Protein AF-A8V2W7-F1 (afdb_monomer_lite)

Secondary structure (DSSP, 8-state):
--HHHHHHHHHHHTT---TT-EEEEE--SSHHHHHHHHHHHHTTTTTT-SEEEEE------STTHHHHHHHHHHHHHHH-

Foldseek 3Di:
DDPLVVVVVVCVVVVVADAQAAEEQAAALDPVSLVVLLSCLVCCVVRNHNYYHYDYDQPVPDPCSVVSVVVVVVSRVVSD

Sequence (80 aa):
MNVEKKFLQCIKDFNLISENDKILVAYSTGADSSALAFLLTKLKEYLKIGKIALAYLNHSIRKESDEEEIFAKQFAEKLG

Radius of gyration: 13.85 Å; chains: 1; bounding box: 33×28×35 Å

pLDDT: mean 95.82, std 5.4, range [55.56, 98.56]

Structure (mmCIF, N/CA/C/O backbone):
data_AF-A8V2W7-F1
#
_entry.id   AF-A8V2W7-F1
#
loop_
_atom_site.group_PDB
_atom_site.id
_atom_site.type_symbol
_atom_site.label_atom_id
_atom_site.label_alt_id
_atom_site.label_comp_id
_atom_site.label_asym_id
_atom_site.label_entity_id
_atom_site.label_seq_id
_atom_site.pdbx_PDB_ins_code
_atom_site.Cartn_x
_atom_site.Cartn_y
_atom_site.Cartn_z
_atom_site.occupancy
_atom_site.B_iso_or_equiv
_atom_site.auth_seq_id
_atom_site.auth_comp_id
_atom_site.auth_asym_id
_atom_site.auth_atom_id
_atom_site.pdbx_PDB_model_num
ATOM 1 N N . MET A 1 1 ? -7.207 21.707 -0.382 1.00 55.56 1 MET A N 1
ATOM 2 C CA . MET A 1 1 ? -8.061 20.499 -0.279 1.00 55.56 1 MET A CA 1
ATOM 3 C C . MET A 1 1 ? -7.230 19.414 0.394 1.00 55.56 1 MET A C 1
ATOM 5 O O . MET A 1 1 ? -6.150 19.148 -0.107 1.00 55.56 1 MET A O 1
ATOM 9 N N . ASN A 1 2 ? -7.641 18.868 1.543 1.00 88.44 2 ASN A N 1
ATOM 10 C CA . ASN A 1 2 ? -6.821 17.888 2.269 1.00 88.44 2 ASN A CA 1
ATOM 11 C C . ASN A 1 2 ? -7.144 16.464 1.771 1.00 88.44 2 ASN A C 1
ATOM 13 O O . ASN A 1 2 ? -8.264 15.990 1.974 1.00 88.44 2 ASN A O 1
ATOM 17 N N . VAL A 1 3 ? -6.197 15.828 1.072 1.00 94.69 3 VAL A N 1
ATOM 18 C CA . VAL A 1 3 ? -6.351 14.492 0.464 1.00 94.69 3 VAL A CA 1
ATOM 19 C C . VAL A 1 3 ? -6.703 13.439 1.517 1.00 94.69 3 VAL A C 1
ATOM 21 O O . VAL A 1 3 ? -7.605 12.640 1.288 1.00 94.69 3 VAL A O 1
ATOM 24 N N . GLU A 1 4 ? -6.097 13.507 2.704 1.00 96.06 4 GLU A N 1
ATOM 25 C CA . GLU A 1 4 ? -6.359 12.577 3.813 1.00 96.06 4 GLU A CA 1
ATOM 26 C C . GLU A 1 4 ? -7.820 12.613 4.258 1.00 96.06 4 GLU A C 1
ATOM 28 O O . GLU A 1 4 ? -8.440 11.575 4.469 1.00 96.06 4 GLU A O 1
ATOM 33 N N . LYS A 1 5 ? -8.407 13.814 4.332 1.00 96.88 5 LYS A N 1
ATOM 34 C CA . LYS A 1 5 ? -9.813 13.971 4.716 1.00 96.88 5 LYS A CA 1
ATOM 35 C C . LYS A 1 5 ? -10.742 13.315 3.697 1.00 96.88 5 LYS A C 1
ATOM 37 O O . LYS A 1 5 ? -11.697 12.656 4.088 1.00 96.88 5 LYS A O 1
ATOM 42 N N . LYS A 1 6 ? -10.467 13.483 2.399 1.00 97.44 6 LYS A N 1
ATOM 43 C CA . LYS A 1 6 ? -11.256 12.837 1.336 1.00 97.44 6 LYS A CA 1
ATOM 44 C C . LYS A 1 6 ? -11.081 11.321 1.336 1.00 97.44 6 LYS A C 1
ATOM 46 O O . LYS A 1 6 ? -12.057 10.607 1.144 1.00 97.44 6 LYS A O 1
ATOM 51 N N . PHE A 1 7 ? -9.865 10.848 1.581 1.00 97.88 7 PHE A N 1
ATOM 52 C CA . PHE A 1 7 ? -9.550 9.429 1.684 1.00 97.88 7 PHE A CA 1
ATOM 53 C C . PHE A 1 7 ? -10.314 8.757 2.835 1.00 97.88 7 PHE A C 1
ATOM 55 O O . PHE A 1 7 ? -11.035 7.789 2.609 1.00 97.88 7 PHE A O 1
ATOM 62 N N . LEU A 1 8 ? -10.246 9.327 4.043 1.00 97.75 8 LEU A N 1
ATOM 63 C CA . LEU A 1 8 ? -10.983 8.832 5.210 1.00 97.75 8 LEU A CA 1
ATOM 64 C C . LEU A 1 8 ? -12.502 8.896 5.012 1.00 97.75 8 LEU A C 1
ATOM 66 O O . LEU A 1 8 ? -13.212 7.971 5.399 1.00 97.75 8 LEU A O 1
ATOM 70 N N . GLN A 1 9 ? -12.999 9.966 4.384 1.00 97.88 9 GLN A N 1
ATOM 71 C CA . GLN A 1 9 ? -14.417 10.094 4.055 1.00 97.88 9 GLN A CA 1
ATOM 72 C C . GLN A 1 9 ? -14.869 8.982 3.100 1.00 97.88 9 GLN A C 1
ATOM 74 O O . GLN A 1 9 ? -15.881 8.347 3.358 1.00 97.88 9 GLN A O 1
ATOM 79 N N . CYS A 1 10 ? -14.086 8.688 2.058 1.00 98.12 10 CYS A N 1
ATOM 80 C CA . CYS A 1 10 ? -14.365 7.603 1.117 1.00 98.12 10 CYS A CA 1
ATOM 81 C C . CYS A 1 10 ? -14.413 6.235 1.815 1.00 98.12 10 CYS A C 1
ATOM 83 O O . CYS A 1 10 ? -15.371 5.486 1.639 1.00 98.12 10 CYS A O 1
ATOM 85 N N . ILE A 1 11 ? -13.430 5.928 2.670 1.00 98.12 11 ILE A N 1
ATOM 86 C CA . ILE A 1 11 ? -13.423 4.675 3.443 1.00 98.12 11 ILE A CA 1
ATOM 87 C C . ILE A 1 11 ? -14.702 4.532 4.265 1.00 98.12 11 ILE A C 1
ATOM 89 O O . ILE A 1 11 ? -15.299 3.457 4.275 1.00 98.12 11 ILE A O 1
ATOM 93 N N . LYS A 1 12 ? -15.128 5.613 4.927 1.00 97.38 12 LYS A N 1
ATOM 94 C CA . LYS A 1 12 ? -16.336 5.628 5.752 1.00 97.38 12 LYS A CA 1
ATOM 95 C C . LYS A 1 12 ? -17.611 5.486 4.920 1.00 97.38 12 LYS A C 1
ATOM 97 O O . LYS A 1 12 ? -18.456 4.669 5.260 1.00 97.38 12 LYS A O 1
ATOM 102 N N . ASP A 1 13 ? -17.756 6.267 3.854 1.00 98.44 13 ASP A N 1
ATOM 103 C CA . ASP A 1 13 ? -18.987 6.317 3.053 1.00 98.44 13 ASP A CA 1
ATOM 104 C C . ASP A 1 13 ? -19.279 4.986 2.357 1.00 98.44 13 ASP A C 1
ATOM 106 O O . ASP A 1 13 ? -20.439 4.615 2.186 1.00 98.44 13 ASP A O 1
ATOM 110 N N . PHE A 1 14 ? -18.226 4.251 1.995 1.00 98.19 14 PHE A N 1
ATOM 111 C CA . PHE A 1 14 ? -18.330 2.978 1.288 1.00 98.19 14 PHE A CA 1
ATOM 112 C C . PHE A 1 14 ? -17.996 1.755 2.154 1.00 98.19 14 PHE A C 1
ATOM 114 O O . PHE A 1 14 ? -17.982 0.645 1.632 1.00 98.19 14 PHE A O 1
ATOM 121 N N . ASN A 1 15 ? -17.747 1.932 3.459 1.00 97.44 15 ASN A N 1
ATOM 122 C CA . ASN A 1 15 ? -17.363 0.863 4.393 1.00 97.44 15 ASN A CA 1
ATOM 123 C C . ASN A 1 15 ? -16.220 -0.028 3.860 1.00 97.44 15 ASN A C 1
ATOM 125 O O . ASN A 1 15 ? -16.311 -1.253 3.884 1.00 97.44 15 ASN A O 1
ATOM 129 N N . LEU A 1 16 ? -15.152 0.588 3.340 1.00 98.06 16 LEU A N 1
ATOM 130 C CA . LEU A 1 16 ? -14.103 -0.127 2.594 1.00 98.06 16 LEU A CA 1
ATOM 131 C C . LEU A 1 16 ? -13.133 -0.929 3.469 1.00 98.06 16 LEU A C 1
ATOM 133 O O . LEU A 1 16 ? -12.457 -1.813 2.951 1.00 98.06 16 LEU A O 1
ATOM 137 N N . ILE A 1 17 ? -12.994 -0.572 4.748 1.00 98.06 17 ILE A N 1
ATOM 138 C CA . ILE A 1 17 ? -11.990 -1.145 5.653 1.00 98.06 17 ILE A CA 1
ATOM 139 C C . ILE A 1 17 ? -12.638 -1.407 7.008 1.00 98.06 17 ILE A C 1
ATOM 141 O O . ILE A 1 17 ? -13.246 -0.509 7.595 1.00 98.06 17 ILE A O 1
ATOM 145 N N . SER A 1 18 ? -12.466 -2.627 7.503 1.00 97.50 18 SER A N 1
ATOM 146 C CA . SER A 1 18 ? -12.850 -3.071 8.839 1.00 97.50 18 SER A CA 1
ATOM 147 C C . SER A 1 18 ? -11.624 -3.289 9.727 1.00 97.50 18 SER A C 1
ATOM 149 O O . SER A 1 18 ? -10.492 -3.435 9.258 1.00 97.50 18 SER A O 1
ATOM 151 N N . GLU A 1 19 ? -11.845 -3.310 11.043 1.00 97.69 19 GLU A N 1
ATOM 152 C CA . GLU A 1 19 ? -10.768 -3.559 12.004 1.00 97.69 19 GLU A CA 1
ATOM 153 C C . GLU A 1 19 ? -10.101 -4.919 11.743 1.00 97.69 19 GLU A C 1
ATOM 155 O O . GLU A 1 19 ? -10.774 -5.931 11.552 1.00 97.69 19 GLU A O 1
ATOM 160 N N . ASN A 1 20 ? -8.769 -4.947 11.801 1.00 98.19 20 ASN A N 1
ATOM 161 C CA . ASN A 1 20 ? -7.901 -6.102 11.547 1.00 98.19 20 ASN A CA 1
ATOM 162 C C . ASN A 1 20 ? -7.872 -6.625 10.103 1.00 98.19 20 ASN A C 1
ATOM 164 O O . ASN A 1 20 ? -7.263 -7.675 9.860 1.00 98.19 20 ASN A O 1
ATOM 168 N N . ASP A 1 21 ? -8.433 -5.891 9.139 1.00 98.50 21 ASP A N 1
ATOM 169 C CA . ASP A 1 21 ? -8.301 -6.244 7.728 1.00 98.50 21 ASP A CA 1
ATOM 170 C C . ASP A 1 21 ? -6.829 -6.375 7.309 1.00 98.50 21 ASP A C 1
ATOM 172 O O . ASP A 1 21 ? -5.928 -5.678 7.795 1.00 98.50 21 ASP A O 1
ATOM 176 N N . LYS A 1 22 ? -6.585 -7.302 6.379 1.00 98.50 22 LYS A N 1
ATOM 177 C CA . LYS A 1 22 ? -5.296 -7.475 5.705 1.00 98.50 22 LYS A CA 1
ATOM 178 C C . LYS A 1 22 ? -5.448 -6.989 4.273 1.00 98.50 22 LYS A C 1
ATOM 180 O O . LYS A 1 22 ? -6.167 -7.599 3.488 1.00 98.50 22 LYS A O 1
ATOM 185 N N . ILE A 1 23 ? -4.762 -5.904 3.941 1.00 98.38 23 ILE A N 1
ATOM 186 C CA . ILE A 1 23 ? -4.918 -5.205 2.667 1.00 98.38 23 ILE A CA 1
ATOM 187 C C . ILE A 1 23 ? -3.729 -5.525 1.762 1.00 98.38 23 ILE A C 1
ATOM 189 O O . ILE A 1 23 ? -2.574 -5.337 2.149 1.00 98.38 23 ILE A O 1
ATOM 193 N N . LEU A 1 24 ? -4.018 -5.986 0.545 1.00 98.56 24 LEU A N 1
ATOM 194 C CA . LEU A 1 24 ? -3.040 -6.118 -0.532 1.00 98.56 24 LEU A CA 1
ATOM 195 C C . LEU A 1 24 ? -3.244 -4.973 -1.526 1.00 98.56 24 LEU A C 1
ATOM 197 O O . LEU A 1 24 ? -4.290 -4.879 -2.163 1.00 98.56 24 LEU A O 1
ATOM 201 N N . VAL A 1 25 ? -2.250 -4.100 -1.653 1.00 98.25 25 VAL A N 1
ATOM 202 C CA . VAL A 1 25 ? -2.291 -2.956 -2.566 1.00 98.25 25 VAL A CA 1
ATOM 203 C C . VAL A 1 25 ? -1.651 -3.359 -3.886 1.00 98.25 25 VAL A C 1
ATOM 205 O O . VAL A 1 25 ? -0.478 -3.730 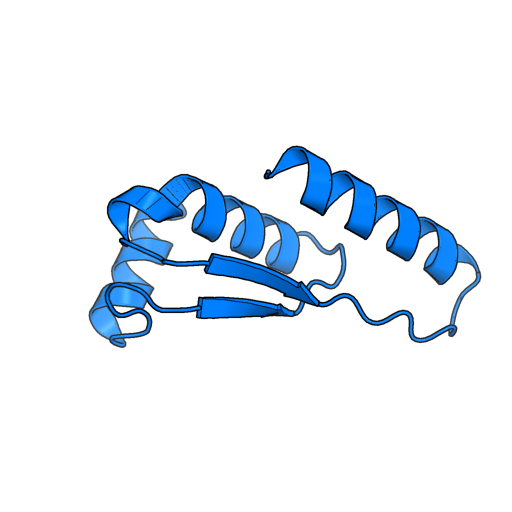-3.914 1.00 98.25 25 VAL A O 1
ATOM 208 N N . ALA A 1 26 ? -2.396 -3.248 -4.985 1.00 98.31 26 ALA A N 1
ATOM 209 C CA . ALA A 1 26 ? -1.814 -3.313 -6.321 1.00 98.31 26 ALA A CA 1
ATOM 210 C C . ALA A 1 26 ? -0.937 -2.070 -6.535 1.00 98.31 26 ALA A C 1
ATOM 212 O O . ALA A 1 26 ? -1.435 -0.946 -6.616 1.00 98.31 26 ALA A O 1
ATOM 213 N N . TYR A 1 27 ? 0.376 -2.268 -6.561 1.00 98.06 27 TYR A N 1
ATOM 214 C CA . TYR A 1 27 ? 1.366 -1.206 -6.610 1.00 98.06 27 TYR A CA 1
ATOM 215 C C . TYR A 1 27 ? 2.037 -1.180 -7.978 1.00 98.06 27 TYR A C 1
ATOM 217 O O . TYR A 1 27 ? 2.635 -2.168 -8.387 1.00 98.06 27 TYR A O 1
ATOM 225 N N . SER A 1 28 ? 1.948 -0.052 -8.683 1.00 95.56 28 SER A N 1
ATOM 226 C CA . SER A 1 28 ? 2.429 0.088 -10.062 1.00 95.56 28 SER A CA 1
ATOM 227 C C . SER A 1 28 ? 3.519 1.151 -10.208 1.00 95.56 28 SER A C 1
ATOM 229 O O . SER A 1 28 ? 3.626 1.724 -11.284 1.00 95.56 28 SER A O 1
ATOM 231 N N . THR A 1 29 ? 4.215 1.501 -9.113 1.00 94.94 29 THR A N 1
ATOM 232 C CA . THR A 1 29 ? 5.229 2.585 -8.993 1.00 94.94 29 THR A CA 1
ATOM 233 C C . THR A 1 29 ? 4.755 4.010 -9.323 1.00 94.94 29 THR A C 1
ATOM 235 O O . THR A 1 29 ? 5.440 4.983 -9.012 1.00 94.94 29 THR A O 1
ATOM 238 N N . GLY A 1 30 ? 3.544 4.162 -9.857 1.00 95.69 30 GLY A N 1
ATOM 239 C CA . GLY A 1 30 ? 2.930 5.441 -10.190 1.00 95.69 30 GLY A CA 1
ATOM 240 C C . GLY A 1 30 ? 2.557 6.291 -8.974 1.00 95.69 30 GLY A C 1
ATOM 241 O O . GLY A 1 30 ? 2.511 5.821 -7.830 1.00 95.69 30 GLY A O 1
ATOM 242 N N . ALA A 1 31 ? 2.250 7.563 -9.238 1.00 96.88 31 ALA A N 1
ATOM 243 C CA . ALA A 1 31 ? 1.886 8.537 -8.210 1.00 96.88 31 ALA A CA 1
ATOM 244 C C . ALA A 1 31 ? 0.649 8.103 -7.407 1.00 96.88 31 ALA A C 1
ATOM 246 O O . ALA A 1 31 ? 0.661 8.183 -6.180 1.00 96.88 31 ALA A O 1
ATOM 247 N N . ASP A 1 32 ? -0.374 7.573 -8.080 1.00 97.44 32 ASP A N 1
ATOM 248 C CA . ASP A 1 32 ? -1.634 7.181 -7.442 1.00 97.44 32 ASP A CA 1
ATOM 249 C C . ASP A 1 32 ? -1.448 5.995 -6.490 1.00 97.44 32 ASP A C 1
ATOM 251 O O . ASP A 1 32 ? -1.820 6.069 -5.318 1.00 97.44 32 ASP A O 1
ATOM 255 N N . SER A 1 33 ? -0.804 4.917 -6.953 1.00 97.81 33 SER A N 1
ATOM 256 C CA . SER A 1 33 ? -0.535 3.745 -6.112 1.00 97.81 33 SER A CA 1
ATOM 257 C C . SER A 1 33 ? 0.441 4.056 -4.975 1.00 97.81 33 SER A C 1
ATOM 259 O O . SER A 1 33 ? 0.316 3.493 -3.889 1.00 97.81 33 SER A O 1
ATOM 261 N N . SER A 1 34 ? 1.385 4.979 -5.190 1.00 97.69 34 SER A N 1
ATOM 262 C CA . SER A 1 34 ? 2.304 5.453 -4.145 1.00 97.69 34 SER A CA 1
ATOM 263 C C . SER A 1 34 ? 1.593 6.288 -3.090 1.00 97.69 34 SER A C 1
ATOM 265 O O . SER A 1 34 ? 1.808 6.067 -1.899 1.00 97.69 34 SER A O 1
ATOM 267 N N . ALA A 1 35 ? 0.697 7.189 -3.495 1.00 97.69 35 ALA A N 1
ATOM 268 C CA . ALA A 1 35 ? -0.129 7.950 -2.567 1.00 97.69 35 ALA A CA 1
ATOM 269 C C . ALA A 1 35 ? -1.060 7.030 -1.764 1.00 97.69 35 ALA A C 1
ATOM 271 O O . ALA A 1 35 ? -1.163 7.186 -0.550 1.00 97.69 35 ALA A O 1
ATOM 272 N N . LEU A 1 36 ? -1.690 6.044 -2.412 1.00 98.38 36 LEU A N 1
ATOM 273 C CA . LEU A 1 36 ? -2.553 5.066 -1.747 1.00 98.38 36 LEU A CA 1
ATOM 274 C C . LEU A 1 36 ? -1.787 4.250 -0.699 1.00 98.38 36 LEU A C 1
ATOM 276 O O . LEU A 1 36 ? -2.218 4.185 0.451 1.00 98.38 36 LEU A O 1
ATOM 280 N N . ALA A 1 37 ? -0.647 3.665 -1.079 1.00 98.31 37 ALA A N 1
ATOM 281 C CA . ALA A 1 37 ? 0.200 2.901 -0.167 1.00 98.31 37 ALA A CA 1
ATOM 282 C C . ALA A 1 37 ? 0.667 3.761 1.017 1.00 98.31 37 ALA A C 1
ATOM 284 O O . ALA A 1 37 ? 0.534 3.352 2.167 1.00 98.31 37 ALA A O 1
ATOM 285 N N . PHE A 1 38 ? 1.128 4.986 0.750 1.00 98.00 38 PHE A N 1
ATOM 286 C CA . PHE A 1 38 ? 1.547 5.917 1.794 1.00 98.00 38 PHE A CA 1
ATOM 287 C C . PHE A 1 38 ? 0.406 6.276 2.755 1.00 98.00 38 PHE A C 1
ATOM 289 O O . PHE A 1 38 ? 0.599 6.245 3.968 1.00 98.00 38 PHE A O 1
ATOM 296 N N . LEU A 1 39 ? -0.785 6.599 2.242 1.00 98.06 39 LEU A N 1
ATOM 297 C CA . LEU A 1 39 ? -1.945 6.958 3.064 1.00 98.06 39 LEU A CA 1
ATOM 298 C C . LEU A 1 39 ? -2.410 5.790 3.935 1.00 98.06 39 LEU A C 1
ATOM 300 O O . LEU A 1 39 ? -2.662 5.989 5.123 1.00 98.06 39 LEU A O 1
ATOM 304 N N . LEU A 1 40 ? -2.492 4.585 3.363 1.00 98.25 40 LEU A N 1
ATOM 305 C CA . LEU A 1 40 ? -2.853 3.369 4.091 1.00 98.25 40 LEU A CA 1
ATOM 306 C C . LEU A 1 40 ? -1.856 3.083 5.217 1.00 98.25 40 LEU A C 1
ATOM 308 O O . LEU A 1 40 ? -2.277 2.851 6.347 1.00 98.25 40 LEU A O 1
ATOM 312 N N . THR A 1 41 ? -0.552 3.163 4.942 1.00 97.81 41 THR A N 1
ATOM 313 C CA . THR A 1 41 ? 0.488 2.972 5.961 1.00 97.81 41 THR A CA 1
ATOM 314 C C . THR A 1 41 ? 0.437 4.061 7.030 1.00 97.81 41 THR A C 1
ATOM 316 O O . THR A 1 41 ? 0.418 3.752 8.219 1.00 97.81 41 THR A O 1
ATOM 319 N N . LYS A 1 42 ? 0.347 5.338 6.637 1.00 97.31 42 LYS A N 1
ATOM 320 C CA . LYS A 1 42 ? 0.279 6.477 7.567 1.00 97.31 42 LYS A CA 1
ATOM 321 C C . LYS A 1 42 ? -0.916 6.383 8.518 1.00 97.31 42 LYS A C 1
ATOM 323 O O . LYS A 1 42 ? -0.809 6.766 9.679 1.00 97.31 42 LYS A O 1
ATOM 328 N N . LEU A 1 43 ? -2.056 5.908 8.022 1.00 97.50 43 LEU A N 1
ATOM 329 C CA . LEU A 1 43 ? -3.313 5.820 8.768 1.00 97.50 43 LEU A CA 1
ATOM 330 C C . LEU A 1 43 ? -3.578 4.418 9.329 1.00 97.50 43 LEU A C 1
ATOM 332 O O . LEU A 1 43 ? -4.653 4.196 9.884 1.00 97.50 43 LEU A O 1
ATOM 336 N N . LYS A 1 44 ? -2.619 3.489 9.222 1.00 97.62 44 LYS A N 1
ATOM 337 C CA . LYS A 1 44 ? -2.760 2.083 9.621 1.00 97.62 44 LYS A CA 1
ATOM 338 C C . LYS A 1 44 ? -3.321 1.926 11.030 1.00 97.62 44 LYS A C 1
ATOM 340 O O . LYS A 1 44 ? -4.310 1.223 11.210 1.00 97.62 44 LYS A O 1
ATOM 345 N N . GLU A 1 45 ? -2.726 2.620 11.998 1.00 97.75 45 GLU A N 1
ATOM 346 C C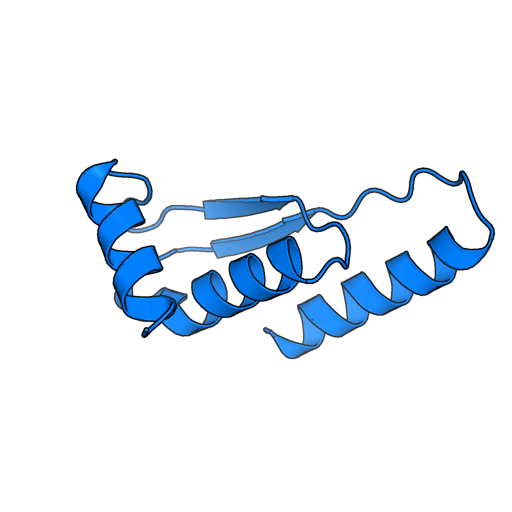A . GLU A 1 45 ? -3.133 2.550 13.407 1.00 97.75 45 GLU A CA 1
ATOM 347 C C . GLU A 1 45 ? -4.515 3.173 13.639 1.00 97.75 45 GLU A C 1
ATOM 349 O O . GLU A 1 45 ? -5.343 2.613 14.352 1.00 97.75 45 GLU A O 1
ATOM 354 N N . TYR A 1 46 ? -4.804 4.302 12.983 1.00 97.50 46 TYR A N 1
ATOM 355 C CA . TYR A 1 46 ? -6.108 4.966 13.080 1.00 97.50 46 TYR A CA 1
ATOM 356 C C . TYR A 1 46 ? -7.239 4.097 12.513 1.00 97.50 46 TYR A C 1
ATOM 358 O O . TYR A 1 46 ? -8.320 4.019 13.092 1.00 97.50 46 TYR A O 1
ATOM 366 N N . LEU A 1 47 ? -6.974 3.426 11.390 1.00 97.88 47 LEU A N 1
ATOM 367 C CA . LEU A 1 47 ? -7.902 2.521 10.712 1.00 97.88 47 LEU A CA 1
ATOM 368 C C . LEU A 1 47 ? -7.878 1.096 11.288 1.00 97.88 47 LEU A C 1
ATOM 370 O O . LEU A 1 47 ? -8.651 0.256 10.837 1.00 97.88 47 LEU A O 1
ATOM 374 N N . LYS A 1 48 ? -7.002 0.815 12.266 1.00 98.25 48 LYS A N 1
ATOM 375 C CA . LYS A 1 48 ? -6.789 -0.507 12.879 1.00 98.25 48 LYS A CA 1
ATOM 376 C C . LYS A 1 48 ? -6.544 -1.618 11.849 1.00 98.25 48 LYS A C 1
ATOM 378 O O . LYS A 1 48 ? -7.055 -2.729 11.981 1.00 98.25 48 LYS A O 1
ATOM 383 N N . ILE A 1 49 ? -5.769 -1.321 10.808 1.00 98.50 49 ILE A N 1
ATOM 384 C CA . ILE A 1 49 ? -5.431 -2.288 9.757 1.00 98.50 49 ILE A CA 1
ATOM 385 C C . ILE A 1 49 ? -4.399 -3.277 10.305 1.00 98.50 49 ILE A C 1
ATOM 387 O O . ILE A 1 49 ? -3.321 -2.886 10.757 1.00 98.50 49 ILE A O 1
ATOM 391 N N . GLY A 1 50 ? -4.696 -4.575 10.218 1.00 98.19 50 GLY A N 1
ATOM 392 C CA . GLY A 1 50 ? -3.834 -5.619 10.770 1.00 98.19 50 GLY A CA 1
ATOM 393 C C . GLY A 1 50 ? -2.543 -5.807 9.970 1.00 98.19 50 GLY A C 1
ATOM 394 O O . GLY A 1 50 ? -1.460 -5.956 10.538 1.00 98.19 50 GLY A O 1
ATOM 395 N N . LYS A 1 51 ? -2.633 -5.790 8.634 1.00 98.00 51 LYS A N 1
ATOM 396 C CA . LYS A 1 51 ? -1.467 -5.920 7.747 1.00 98.00 51 LYS A CA 1
ATOM 397 C C . LYS A 1 51 ? -1.682 -5.193 6.428 1.00 98.00 51 LYS A C 1
ATOM 399 O O . LYS A 1 51 ? -2.774 -5.229 5.873 1.00 98.00 51 LYS A O 1
ATOM 404 N N . ILE A 1 52 ? -0.610 -4.610 5.905 1.00 98.38 52 ILE A N 1
ATOM 405 C CA . ILE A 1 52 ? -0.556 -4.041 4.560 1.00 98.38 52 ILE A CA 1
ATOM 406 C C . ILE A 1 52 ? 0.569 -4.755 3.815 1.00 98.38 52 ILE A C 1
ATOM 408 O O . ILE A 1 52 ? 1.620 -5.030 4.392 1.00 98.38 52 ILE A O 1
ATOM 412 N N . ALA A 1 53 ? 0.331 -5.110 2.559 1.00 98.19 53 ALA A N 1
ATOM 413 C CA . ALA A 1 53 ? 1.343 -5.634 1.654 1.00 98.19 53 ALA A CA 1
ATOM 414 C C . ALA A 1 53 ? 1.196 -4.964 0.286 1.00 98.19 53 ALA A C 1
ATOM 416 O O . ALA A 1 53 ? 0.086 -4.616 -0.118 1.00 98.19 53 ALA A O 1
ATOM 417 N N . LEU A 1 54 ? 2.309 -4.804 -0.428 1.00 98.31 54 LEU A N 1
ATOM 418 C CA . LEU A 1 54 ? 2.314 -4.306 -1.801 1.00 98.31 54 LEU A CA 1
ATOM 419 C C . LEU A 1 54 ? 2.507 -5.481 -2.765 1.00 98.31 54 LEU A C 1
ATOM 421 O O . LEU A 1 54 ? 3.391 -6.313 -2.564 1.00 98.31 54 LEU A O 1
ATOM 425 N N . ALA A 1 55 ? 1.688 -5.538 -3.810 1.00 97.94 55 ALA A N 1
ATOM 426 C CA . ALA A 1 55 ? 1.854 -6.438 -4.942 1.00 97.94 55 ALA A CA 1
ATOM 427 C C . ALA A 1 55 ? 2.268 -5.619 -6.164 1.00 97.94 55 ALA A C 1
ATOM 429 O O . ALA A 1 55 ? 1.464 -4.860 -6.700 1.00 97.94 55 ALA A O 1
ATOM 430 N N . TYR A 1 56 ? 3.514 -5.789 -6.596 1.00 96.88 56 TYR A N 1
ATOM 431 C CA . TYR A 1 56 ? 4.019 -5.250 -7.854 1.00 96.88 56 TYR A CA 1
ATOM 432 C C . TYR A 1 56 ? 4.129 -6.380 -8.880 1.00 96.88 56 TYR A C 1
ATOM 434 O O . TYR A 1 56 ? 4.563 -7.482 -8.540 1.00 96.88 56 TYR A O 1
ATOM 442 N N . LEU A 1 57 ? 3.734 -6.109 -10.124 1.00 95.38 57 LEU A N 1
ATOM 443 C CA . LEU A 1 57 ? 3.830 -7.051 -11.235 1.00 95.38 57 LEU A CA 1
ATOM 444 C C . LEU A 1 57 ? 4.781 -6.492 -12.294 1.00 95.38 57 LEU A C 1
ATOM 446 O O . LEU A 1 57 ? 4.450 -5.537 -12.994 1.00 95.38 57 LEU A O 1
ATOM 450 N N . ASN A 1 58 ? 5.946 -7.121 -12.435 1.00 94.19 58 ASN A N 1
ATOM 451 C CA . ASN A 1 58 ? 6.851 -6.855 -13.545 1.00 94.19 58 ASN A CA 1
ATOM 452 C C . ASN A 1 58 ? 6.271 -7.500 -14.815 1.00 94.19 58 ASN A C 1
ATOM 454 O O . ASN A 1 58 ? 6.283 -8.720 -14.963 1.00 94.19 58 ASN A O 1
ATOM 458 N N . HIS A 1 59 ? 5.727 -6.684 -15.719 1.00 91.31 59 HIS A N 1
ATOM 459 C CA . HIS A 1 59 ? 5.178 -7.164 -16.992 1.00 91.31 59 HIS A CA 1
ATOM 460 C C . HIS A 1 59 ? 6.255 -7.491 -18.041 1.00 91.31 59 HIS A C 1
ATOM 462 O O . HIS A 1 59 ? 5.924 -8.048 -19.086 1.00 91.31 59 HIS A O 1
ATOM 468 N N . SER A 1 60 ? 7.516 -7.113 -17.798 1.00 91.38 60 SER A N 1
ATOM 469 C CA . SER A 1 60 ? 8.659 -7.335 -18.696 1.00 91.38 60 SER A CA 1
ATOM 470 C C . SER A 1 60 ? 8.469 -6.784 -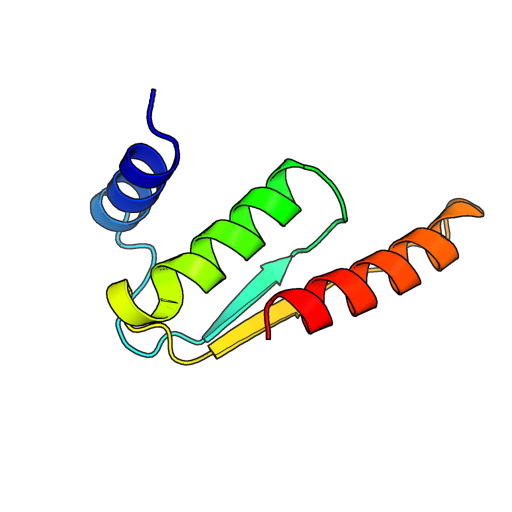20.119 1.00 91.38 60 SER A C 1
ATOM 472 O O . SER A 1 60 ? 8.957 -7.356 -21.091 1.00 91.38 60 SER A O 1
ATOM 474 N N . ILE A 1 61 ? 7.744 -5.666 -20.258 1.00 89.31 61 ILE A N 1
ATOM 475 C CA . ILE A 1 61 ? 7.449 -5.045 -21.564 1.00 89.31 61 ILE A CA 1
ATOM 476 C C . ILE A 1 61 ? 8.565 -4.084 -21.988 1.00 89.31 61 ILE A C 1
ATOM 478 O O . ILE A 1 61 ? 8.849 -3.948 -23.178 1.00 89.31 61 ILE A O 1
ATOM 482 N N . ARG A 1 62 ? 9.183 -3.385 -21.030 1.00 88.50 62 ARG A N 1
ATOM 483 C CA . ARG A 1 62 ? 10.210 -2.370 -21.288 1.00 88.50 62 ARG A CA 1
ATOM 484 C C . ARG A 1 62 ? 11.457 -2.647 -20.449 1.00 88.50 62 ARG A C 1
ATOM 486 O O . ARG A 1 62 ? 11.388 -3.379 -19.467 1.00 88.50 62 ARG A O 1
ATOM 493 N N . LYS A 1 63 ? 12.600 -2.068 -20.830 1.00 84.44 63 LYS A N 1
ATOM 494 C CA . LYS A 1 63 ? 13.865 -2.257 -20.090 1.00 84.44 63 LYS A CA 1
ATOM 495 C C . LYS A 1 63 ? 13.801 -1.678 -18.678 1.00 84.44 63 LYS A C 1
ATOM 497 O O . LYS A 1 63 ? 14.450 -2.188 -17.777 1.00 84.44 63 LYS A O 1
ATOM 502 N N . GLU A 1 64 ? 12.996 -0.641 -18.494 1.00 89.69 64 GLU A N 1
ATOM 503 C CA . GLU A 1 64 ? 12.795 0.049 -17.224 1.00 89.69 64 GLU A CA 1
ATOM 504 C C 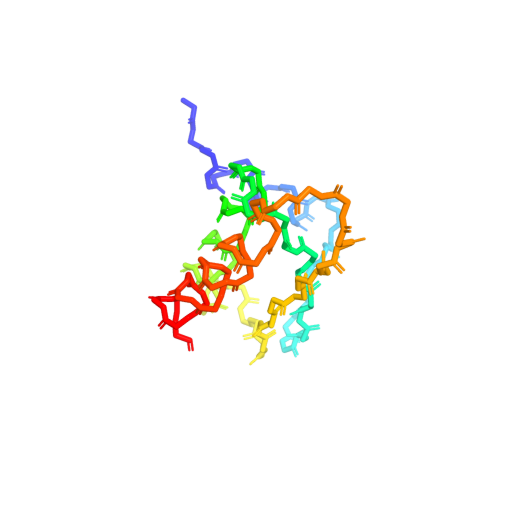. GLU A 1 64 ? 12.046 -0.815 -16.196 1.00 89.69 64 GLU A C 1
ATOM 506 O O . GLU A 1 64 ? 12.051 -0.489 -15.014 1.00 89.69 64 GLU A O 1
ATOM 511 N N . SER A 1 65 ? 11.424 -1.929 -16.606 1.00 89.81 65 SER A N 1
ATOM 512 C CA . SER A 1 65 ? 10.618 -2.758 -15.703 1.00 89.81 65 SER A CA 1
ATOM 513 C C . SER A 1 65 ? 11.422 -3.372 -14.548 1.00 89.81 65 SER A C 1
ATOM 515 O O . SER A 1 65 ? 10.874 -3.546 -13.458 1.00 89.81 65 SER A O 1
ATOM 517 N N . ASP A 1 66 ? 12.716 -3.636 -14.755 1.00 90.75 66 ASP A N 1
ATOM 518 C CA . ASP A 1 66 ? 13.614 -4.136 -13.705 1.00 90.75 66 ASP A CA 1
ATOM 519 C C . ASP A 1 66 ? 13.976 -3.031 -12.698 1.00 90.75 66 ASP A C 1
ATOM 521 O O . ASP A 1 66 ? 14.017 -3.265 -11.488 1.00 90.75 66 ASP A O 1
ATOM 525 N N . GLU A 1 67 ? 14.183 -1.801 -13.177 1.00 92.94 67 GLU A N 1
ATOM 526 C CA . GLU A 1 67 ? 14.421 -0.632 -12.323 1.00 92.94 67 GLU A CA 1
ATOM 527 C C . GLU A 1 67 ? 13.171 -0.285 -11.500 1.00 92.94 67 GLU A C 1
ATOM 529 O O . GLU A 1 67 ? 13.269 0.002 -10.305 1.00 92.94 67 GLU A O 1
ATOM 534 N N . GLU A 1 68 ? 11.985 -0.379 -12.108 1.00 93.56 68 GLU A N 1
ATOM 535 C C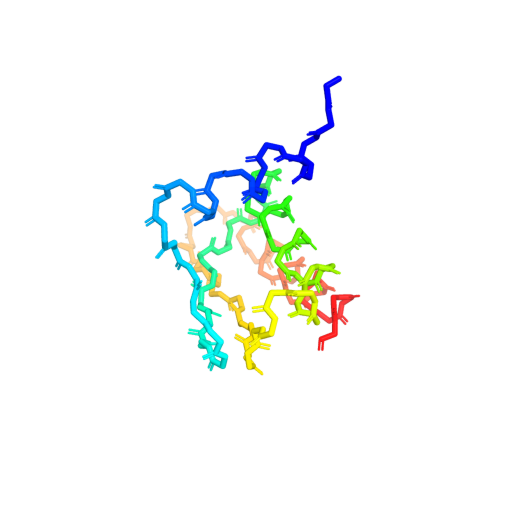A . GLU A 1 68 ? 10.695 -0.206 -11.436 1.00 93.56 68 GLU A CA 1
ATOM 536 C C . GLU A 1 68 ? 10.479 -1.267 -10.340 1.00 93.56 68 GLU A C 1
ATOM 538 O O . GLU A 1 68 ? 9.990 -0.943 -9.255 1.00 93.56 68 GLU A O 1
ATOM 543 N N . GLU A 1 69 ? 10.898 -2.518 -10.563 1.00 94.88 69 GLU A N 1
ATOM 544 C CA . GLU A 1 69 ? 10.829 -3.571 -9.543 1.00 94.88 69 GLU A CA 1
ATOM 545 C C . GLU A 1 69 ? 11.736 -3.272 -8.340 1.00 94.88 69 GLU A C 1
ATOM 547 O O . GLU A 1 69 ? 11.328 -3.436 -7.184 1.00 94.88 69 GLU A O 1
ATOM 552 N N . ILE A 1 70 ? 12.964 -2.809 -8.597 1.00 95.75 70 ILE A N 1
ATOM 553 C CA . ILE A 1 70 ? 13.901 -2.389 -7.547 1.00 95.75 70 ILE A CA 1
ATOM 554 C C . ILE A 1 70 ? 13.309 -1.218 -6.761 1.00 95.75 70 ILE A C 1
ATOM 556 O O . ILE A 1 70 ? 13.308 -1.237 -5.527 1.00 95.75 70 ILE A O 1
ATOM 560 N N . PHE A 1 71 ? 12.756 -0.226 -7.458 1.00 96.25 71 PHE A N 1
ATOM 561 C CA . PHE A 1 71 ? 12.096 0.910 -6.831 1.00 96.25 71 PHE A CA 1
ATOM 562 C C . PHE A 1 71 ? 10.921 0.470 -5.950 1.00 96.25 71 PHE A C 1
ATOM 564 O O . PHE A 1 71 ? 10.801 0.939 -4.819 1.00 96.25 71 PHE A O 1
ATOM 571 N N . ALA A 1 72 ? 10.086 -0.462 -6.417 1.00 96.81 72 ALA A N 1
ATOM 572 C CA . ALA A 1 72 ? 8.952 -0.964 -5.647 1.00 96.81 72 ALA A CA 1
ATOM 573 C C . ALA A 1 72 ? 9.376 -1.635 -4.335 1.00 96.81 72 ALA A C 1
ATOM 575 O O . ALA A 1 72 ? 8.762 -1.387 -3.294 1.00 96.81 72 ALA A O 1
ATOM 576 N N . LYS A 1 73 ? 10.456 -2.426 -4.359 1.00 97.06 73 LYS A N 1
ATOM 577 C CA . LYS A 1 73 ? 11.040 -3.035 -3.152 1.00 97.06 73 LYS A CA 1
ATOM 578 C C . LYS A 1 73 ? 11.544 -1.970 -2.178 1.00 97.06 73 LYS A C 1
ATOM 580 O O . LYS A 1 73 ? 11.142 -1.969 -1.018 1.00 97.06 73 LYS A O 1
ATOM 585 N N . GLN A 1 74 ? 12.334 -1.012 -2.663 1.00 98.06 74 GLN A N 1
ATOM 586 C CA . GLN A 1 74 ? 12.863 0.082 -1.839 1.00 98.06 74 GLN A CA 1
ATOM 587 C C . GLN A 1 74 ? 11.757 0.968 -1.253 1.00 98.06 74 GLN A C 1
ATOM 589 O O . GLN A 1 74 ? 11.874 1.471 -0.137 1.00 98.06 74 GLN A O 1
ATOM 594 N N . PHE A 1 75 ? 10.685 1.200 -2.009 1.00 98.00 75 PHE A N 1
ATOM 595 C CA . PHE A 1 75 ? 9.533 1.953 -1.538 1.00 98.00 75 PHE A CA 1
ATOM 596 C C . PHE A 1 75 ? 8.802 1.206 -0.418 1.00 98.00 75 PHE A C 1
ATOM 598 O O . PHE A 1 75 ? 8.496 1.816 0.605 1.00 98.00 75 PHE A O 1
ATOM 605 N N . ALA A 1 76 ? 8.581 -0.104 -0.574 1.00 97.31 76 ALA A N 1
ATOM 606 C CA . ALA A 1 76 ? 7.992 -0.938 0.471 1.00 97.31 76 ALA A CA 1
ATOM 607 C C . ALA A 1 76 ? 8.838 -0.912 1.755 1.00 97.31 76 ALA A C 1
ATOM 609 O O . ALA A 1 76 ? 8.307 -0.635 2.823 1.00 97.31 76 ALA A O 1
ATOM 610 N N . GLU A 1 77 ? 10.158 -1.090 1.645 1.00 97.50 77 GLU A N 1
ATOM 611 C CA . GLU A 1 77 ? 11.083 -1.040 2.789 1.00 97.50 77 GLU A CA 1
ATOM 612 C C . GLU A 1 77 ? 11.024 0.294 3.546 1.00 97.50 77 GLU A C 1
ATOM 614 O O . GLU A 1 77 ? 11.096 0.317 4.773 1.00 97.50 77 GLU A O 1
ATOM 619 N N . LYS A 1 78 ? 10.856 1.417 2.836 1.00 97.44 78 LYS A N 1
ATOM 620 C CA . LYS A 1 78 ? 10.725 2.748 3.454 1.00 97.44 78 LYS A CA 1
ATOM 621 C C . LYS A 1 78 ? 9.421 2.937 4.226 1.00 97.44 78 LYS A C 1
ATOM 623 O O . LYS A 1 78 ? 9.381 3.777 5.122 1.00 97.4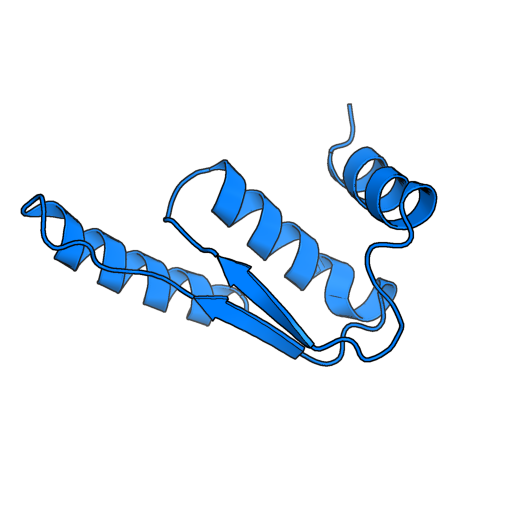4 78 LYS A O 1
ATOM 628 N N . LEU A 1 79 ? 8.357 2.227 3.855 1.00 95.75 79 LEU A N 1
ATOM 629 C CA . LEU A 1 79 ? 7.064 2.302 4.536 1.00 95.75 79 LEU A CA 1
ATOM 630 C C . LEU A 1 79 ? 6.999 1.419 5.796 1.00 95.75 79 LEU A C 1
ATOM 632 O O . LEU A 1 79 ? 6.121 1.655 6.628 1.00 95.75 79 LEU A O 1
ATOM 636 N N . GLY A 1 80 ? 7.944 0.486 5.964 1.00 90.62 80 GLY A N 1
ATOM 637 C CA . GLY A 1 80 ? 7.978 -0.495 7.059 1.00 90.62 80 GLY A CA 1
ATOM 638 C C . GLY A 1 80 ? 7.053 -1.687 6.835 1.00 90.62 80 GLY A C 1
ATOM 639 O O . GLY A 1 80 ? 6.824 -2.418 7.825 1.00 90.62 80 GLY A O 1
#